Protein AF-A0A520R596-F1 (afdb_monomer)

Nearest PDB structures (foldseek):
  7akq-assembly1_A  TM=9.349E-01  e=1.455E-04  Trichoderma harzianum
  1wno-assembly1_A  TM=9.045E-01  e=9.922E-05  Aspergillus fumigatus
  1ll4-assembly4_D  TM=9.073E-01  e=1.878E-04  Coccidioides immitis
  3g6m-assembly1_A  TM=8.852E-01  e=1.762E-04  Clonostachys rosea
  8c6z-assembly1_A  TM=7.227E-01  e=8.193E-05  Clostridium perfringens

Structure (mmCIF, N/CA/C/O backbone):
data_AF-A0A520R596-F1
#
_entry.id   AF-A0A520R596-F1
#
loop_
_atom_site.group_PDB
_atom_site.id
_atom_site.type_symbol
_atom_site.label_atom_id
_atom_site.label_alt_id
_atom_site.label_comp_id
_atom_site.label_asym_id
_atom_site.label_entity_id
_atom_site.label_seq_id
_atom_site.pdbx_PDB_ins_code
_atom_site.Cartn_x
_atom_site.Cartn_y
_atom_site.Cartn_z
_atom_site.occupancy
_atom_site.B_iso_or_equiv
_atom_site.auth_seq_id
_atom_site.auth_comp_id
_atom_site.auth_asym_id
_atom_site.auth_atom_id
_atom_site.pdbx_PDB_model_num
ATOM 1 N N . GLY A 1 1 ? -5.831 14.344 7.752 1.00 49.91 1 GLY A N 1
ATOM 2 C CA . GLY A 1 1 ? -6.498 13.487 8.726 1.00 49.91 1 GLY A CA 1
ATOM 3 C C . GLY A 1 1 ? -7.871 13.292 8.179 1.00 49.91 1 GLY A C 1
ATOM 4 O O . GLY A 1 1 ? -8.435 14.306 7.810 1.00 49.91 1 GLY A O 1
ATOM 5 N N . THR A 1 2 ? -8.359 12.054 8.136 1.00 67.12 2 THR A N 1
ATOM 6 C CA . THR A 1 2 ? -9.662 11.599 7.603 1.00 67.12 2 THR A CA 1
ATOM 7 C C . THR A 1 2 ? -10.668 12.749 7.406 1.00 67.12 2 THR A C 1
ATOM 9 O O . THR A 1 2 ? -11.440 13.086 8.308 1.00 67.12 2 THR A O 1
ATOM 12 N N . PHE A 1 3 ? -10.574 13.444 6.266 1.00 60.97 3 PHE A N 1
ATOM 13 C CA . PHE A 1 3 ? -11.167 14.783 6.113 1.00 60.97 3 PHE A CA 1
ATOM 14 C C . PHE A 1 3 ? -12.652 14.731 5.743 1.00 60.97 3 PHE A C 1
ATOM 16 O O . PHE A 1 3 ? -13.383 15.698 5.966 1.00 60.97 3 PHE A O 1
ATOM 23 N N . GLU A 1 4 ? -13.103 13.607 5.184 1.00 76.62 4 GLU A N 1
ATOM 24 C CA . GLU A 1 4 ? -14.440 13.437 4.627 1.00 76.62 4 GLU A CA 1
ATOM 25 C C . GLU A 1 4 ? -14.957 12.022 4.903 1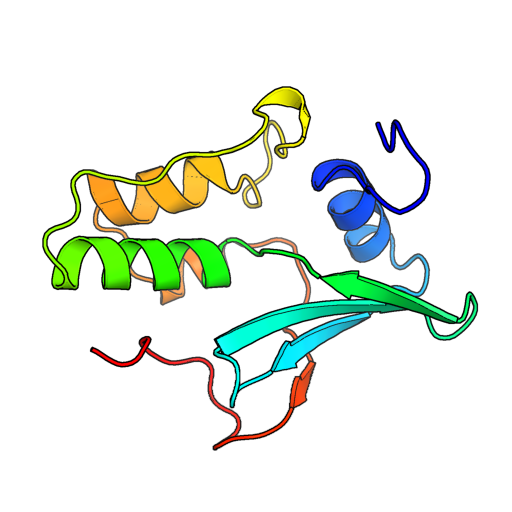.00 76.62 4 GLU A C 1
ATOM 27 O O . GLU A 1 4 ? -14.193 11.060 4.990 1.00 76.62 4 GLU A O 1
ATOM 32 N N . ALA A 1 5 ? -16.276 11.879 5.047 1.00 83.19 5 ALA A N 1
ATOM 33 C CA . ALA A 1 5 ? -16.884 10.578 5.297 1.00 83.19 5 ALA A CA 1
ATOM 34 C C . ALA A 1 5 ? -16.551 9.595 4.160 1.00 83.19 5 ALA A C 1
ATOM 36 O O . ALA A 1 5 ? -16.793 9.888 2.990 1.00 83.19 5 ALA A O 1
ATOM 37 N N . GLY A 1 6 ? -16.012 8.429 4.521 1.00 86.25 6 GLY A N 1
ATOM 38 C CA . GLY A 1 6 ? -15.597 7.393 3.573 1.00 86.25 6 GLY A CA 1
ATOM 39 C C . GLY A 1 6 ? -14.176 7.541 3.019 1.00 86.25 6 GLY A C 1
ATOM 40 O O . GLY A 1 6 ? -13.768 6.684 2.245 1.00 86.25 6 GLY A O 1
ATOM 41 N N . ASN A 1 7 ? -13.416 8.571 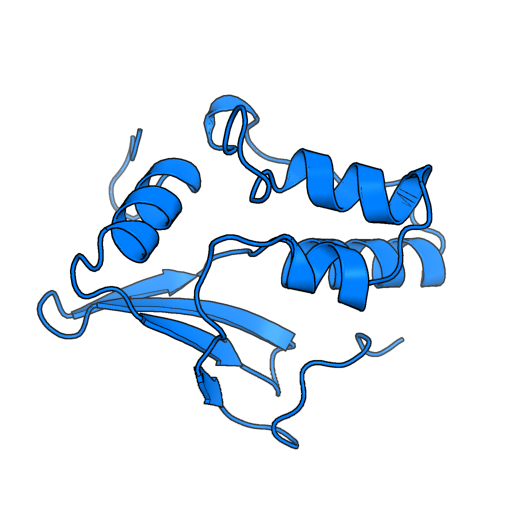3.414 1.00 89.06 7 ASN A N 1
ATOM 42 C CA . ASN A 1 7 ? -12.002 8.724 3.057 1.00 89.06 7 ASN A CA 1
ATOM 43 C C . ASN A 1 7 ? -11.131 8.783 4.311 1.00 89.06 7 ASN A C 1
ATOM 45 O O . ASN A 1 7 ? -11.170 9.767 5.052 1.00 89.06 7 ASN A O 1
ATOM 49 N N . TYR A 1 8 ? -10.322 7.746 4.512 1.00 90.81 8 TYR A N 1
ATOM 50 C CA . TYR A 1 8 ? -9.343 7.666 5.590 1.00 90.81 8 TYR A CA 1
ATOM 51 C C . TYR A 1 8 ? -7.956 8.036 5.072 1.00 90.81 8 TYR A C 1
ATOM 53 O O . TYR A 1 8 ? -7.520 7.514 4.046 1.00 90.81 8 TYR A O 1
ATOM 61 N N . ASP A 1 9 ? -7.247 8.908 5.791 1.00 93.94 9 ASP A N 1
ATOM 62 C CA . ASP A 1 9 ? -5.828 9.130 5.510 1.00 93.94 9 ASP A CA 1
ATOM 63 C C . ASP A 1 9 ? -5.070 7.810 5.716 1.00 93.94 9 ASP A C 1
ATOM 65 O O . ASP A 1 9 ? -5.239 7.137 6.739 1.00 93.94 9 ASP A O 1
ATOM 69 N N . TYR A 1 10 ? -4.158 7.492 4.799 1.00 96.62 10 TYR A N 1
ATOM 70 C CA . TYR A 1 10 ? -3.298 6.312 4.894 1.00 96.62 10 TYR A CA 1
ATOM 71 C C . TYR A 1 10 ? -2.585 6.210 6.254 1.00 96.62 10 TYR A C 1
ATOM 73 O O . TYR A 1 10 ? -2.725 5.209 6.956 1.00 96.62 10 TYR A O 1
ATOM 81 N N . LYS A 1 11 ? -1.893 7.275 6.679 1.00 95.88 11 LYS A N 1
ATOM 82 C CA . LYS A 1 11 ? -1.174 7.311 7.964 1.00 95.88 11 LYS A CA 1
ATOM 83 C C . LYS A 1 11 ? -2.069 7.091 9.194 1.00 95.88 11 LYS A C 1
ATOM 85 O O . LYS A 1 11 ? -1.585 6.588 10.207 1.00 95.88 11 LYS A O 1
ATOM 90 N N . ASP A 1 12 ? -3.350 7.465 9.121 1.00 94.88 12 ASP A N 1
ATOM 91 C CA . ASP A 1 12 ? -4.292 7.294 10.233 1.0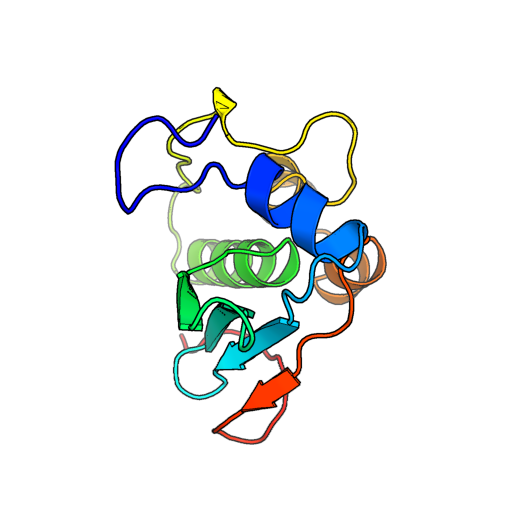0 94.88 12 ASP A CA 1
ATOM 92 C C . ASP A 1 12 ? -4.670 5.811 10.378 1.00 94.88 12 ASP A C 1
ATOM 94 O O . ASP A 1 12 ? -4.710 5.294 11.497 1.00 94.88 12 ASP A O 1
ATOM 98 N N . LEU A 1 13 ? -4.915 5.109 9.263 1.00 95.75 13 LEU A N 1
ATOM 99 C CA . LEU A 1 13 ? -5.151 3.660 9.269 1.00 95.75 13 LEU A CA 1
ATOM 100 C C . LEU A 1 13 ? -3.882 2.885 9.631 1.00 95.75 13 LEU A C 1
ATOM 102 O O . LEU A 1 13 ? -3.942 2.032 10.512 1.00 95.75 13 LEU A O 1
ATOM 106 N N . LEU A 1 14 ? -2.728 3.241 9.057 1.00 97.12 14 LEU A N 1
ATOM 107 C CA . LEU A 1 14 ? -1.424 2.665 9.412 1.00 97.12 14 LEU A CA 1
ATOM 108 C C . LEU A 1 14 ? -1.187 2.706 10.931 1.00 97.12 14 LEU A C 1
ATOM 110 O O . LEU A 1 14 ? -0.873 1.693 11.554 1.00 97.12 14 LEU A O 1
ATOM 114 N N . SER A 1 15 ? -1.405 3.869 11.556 1.00 95.69 15 SER A N 1
ATOM 115 C CA . SER A 1 15 ? -1.266 4.015 13.008 1.00 95.69 15 SER A CA 1
ATOM 116 C C . SER A 1 15 ? -2.252 3.142 13.792 1.00 95.69 15 SER A C 1
ATOM 118 O O . SER A 1 15 ? -1.913 2.665 14.876 1.00 95.69 15 SER A O 1
ATOM 120 N N . GLN A 1 16 ? -3.477 2.954 13.303 1.00 95.19 16 GLN A N 1
ATOM 121 C CA . GLN A 1 16 ? -4.484 2.132 13.978 1.00 95.19 16 GLN A CA 1
ATOM 122 C C . GLN A 1 16 ? -4.182 0.633 13.883 1.00 95.19 16 GLN A C 1
ATOM 124 O O . GLN A 1 16 ? -4.372 -0.082 14.868 1.00 95.19 16 GLN A O 1
ATOM 129 N N . ILE A 1 17 ? -3.661 0.173 12.744 1.00 96.31 17 ILE A N 1
ATOM 130 C CA . ILE A 1 17 ? -3.202 -1.210 12.562 1.00 96.31 17 ILE A CA 1
ATOM 131 C C . ILE A 1 17 ? -2.044 -1.487 13.529 1.00 96.31 17 ILE A C 1
ATOM 133 O O . ILE A 1 17 ? -2.126 -2.395 14.353 1.00 96.31 17 ILE A O 1
ATOM 137 N N . ASN A 1 18 ? -1.024 -0.624 13.534 1.00 94.12 18 ASN A N 1
ATOM 138 C CA . ASN A 1 18 ? 0.166 -0.796 14.376 1.00 94.12 18 ASN A CA 1
ATOM 139 C C . ASN A 1 18 ? -0.111 -0.709 15.884 1.00 94.12 18 ASN A C 1
ATOM 141 O O . ASN A 1 18 ? 0.630 -1.270 16.689 1.00 94.12 18 ASN A O 1
ATOM 145 N N . THR A 1 19 ? -1.169 -0.006 16.296 1.00 93.56 19 THR A N 1
ATOM 146 C CA . THR A 1 19 ? -1.576 0.068 17.711 1.00 93.56 19 THR A CA 1
ATOM 147 C C . THR A 1 19 ? -2.519 -1.062 18.130 1.00 93.56 19 THR A C 1
ATOM 149 O O . THR A 1 19 ? -2.870 -1.144 19.308 1.00 93.56 19 THR A O 1
ATOM 152 N N . GLY A 1 20 ? -2.909 -1.947 17.205 1.00 85.62 20 GLY A N 1
ATOM 153 C CA . GLY A 1 20 ? -3.796 -3.073 17.486 1.00 85.62 20 GLY A CA 1
ATOM 154 C C . GLY A 1 20 ? -5.238 -2.651 17.769 1.00 85.62 20 GLY A C 1
ATOM 155 O O . GLY A 1 20 ? -5.920 -3.294 18.564 1.00 85.62 20 GLY A O 1
ATOM 156 N N . ALA A 1 21 ? -5.722 -1.575 17.139 1.00 92.69 21 ALA A N 1
ATOM 157 C CA . ALA A 1 21 ? -7.067 -1.028 17.345 1.00 92.69 21 ALA A CA 1
ATOM 158 C C . ALA A 1 21 ? -8.189 -1.850 16.660 1.00 92.69 21 ALA A C 1
ATOM 160 O O . ALA A 1 21 ? -9.167 -1.286 16.168 1.00 92.69 21 ALA A O 1
ATOM 161 N N . GLY A 1 22 ? -8.039 -3.178 16.598 1.00 94.75 22 GLY A N 1
ATOM 162 C CA . GLY A 1 22 ? -9.010 -4.108 16.007 1.00 94.75 22 GLY A CA 1
ATOM 163 C C . GLY A 1 22 ? -9.033 -4.146 14.475 1.00 94.75 22 GLY A C 1
ATOM 164 O O . GLY A 1 22 ? 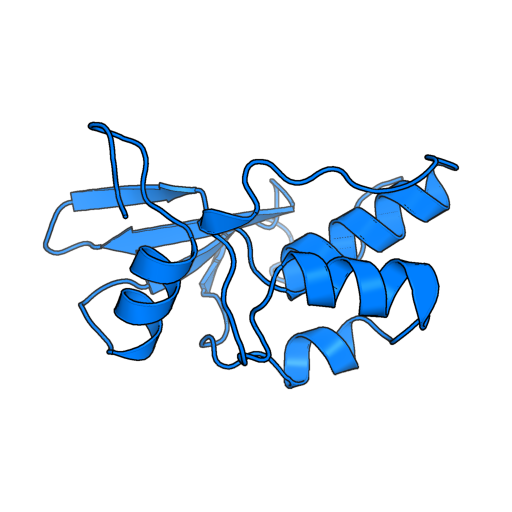-9.946 -4.734 13.906 1.00 94.75 22 GLY A O 1
ATOM 165 N N . TRP A 1 23 ? -8.065 -3.510 13.810 1.00 96.94 23 TRP A N 1
ATOM 166 C CA . TRP A 1 23 ? -7.902 -3.576 12.358 1.00 96.94 23 TRP A CA 1
ATOM 167 C C . TRP A 1 23 ? -7.004 -4.746 11.973 1.00 96.94 23 TRP A C 1
ATOM 169 O O . TRP A 1 23 ? -5.872 -4.840 12.444 1.00 96.94 23 TRP A O 1
ATOM 179 N N . GLU A 1 24 ? -7.499 -5.597 11.085 1.00 97.50 24 GLU A N 1
ATOM 180 C CA . GLU A 1 24 ? -6.753 -6.707 10.499 1.00 97.50 24 GLU A CA 1
ATOM 181 C C . GLU A 1 24 ? -6.435 -6.399 9.036 1.00 97.50 24 GLU A C 1
ATOM 183 O O . GLU A 1 24 ? -7.292 -5.894 8.305 1.00 97.50 24 GLU A O 1
ATOM 188 N N . LEU A 1 25 ? -5.202 -6.694 8.624 1.00 98.19 25 LEU A N 1
ATOM 189 C CA . LEU A 1 25 ? -4.730 -6.535 7.254 1.00 98.19 25 LEU A CA 1
ATOM 190 C C . LEU A 1 25 ? -4.966 -7.826 6.467 1.00 98.19 25 LEU A C 1
ATOM 192 O O . LEU A 1 25 ? -4.672 -8.920 6.946 1.00 98.19 25 LEU A O 1
ATOM 196 N N . TYR A 1 26 ? -5.458 -7.680 5.245 1.00 98.12 26 TYR A N 1
ATOM 197 C CA . TYR A 1 26 ? -5.747 -8.774 4.331 1.00 98.12 26 TYR A CA 1
ATOM 198 C C . TYR A 1 26 ? -5.108 -8.525 2.967 1.00 98.12 26 TYR A C 1
ATOM 200 O O . TYR A 1 26 ? -4.960 -7.376 2.543 1.00 98.12 26 TYR A O 1
ATOM 208 N N . TRP A 1 27 ? -4.803 -9.615 2.266 1.00 98.00 27 TRP A N 1
ATOM 209 C CA . TRP A 1 27 ? -4.425 -9.629 0.855 1.00 98.00 27 TRP A CA 1
ATOM 210 C C . TRP A 1 27 ? -5.414 -10.495 0.079 1.00 98.00 27 TRP A C 1
ATOM 212 O O . TRP A 1 27 ? -5.580 -11.672 0.395 1.00 98.00 27 TRP A O 1
ATOM 222 N N . ASP A 1 28 ? -6.078 -9.922 -0.924 1.00 96.94 28 ASP A N 1
ATOM 223 C CA . ASP A 1 28 ? -6.852 -10.689 -1.898 1.00 96.94 28 ASP A CA 1
ATOM 224 C C . ASP A 1 28 ? -5.939 -11.085 -3.053 1.00 96.94 28 ASP A C 1
ATOM 226 O O . ASP A 1 28 ? -5.547 -10.248 -3.865 1.00 96.94 28 ASP A O 1
ATOM 230 N N . ASP A 1 29 ? -5.627 -12.372 -3.129 1.00 94.69 29 ASP A N 1
ATOM 231 C CA . ASP A 1 29 ? -4.725 -12.942 -4.122 1.00 94.69 29 ASP A CA 1
ATOM 232 C C . ASP A 1 29 ? -5.364 -13.057 -5.520 1.00 94.69 29 ASP A C 1
ATOM 234 O O . ASP A 1 29 ? -4.692 -13.051 -6.545 1.00 94.69 29 ASP A O 1
ATOM 238 N N . ASN A 1 30 ? -6.692 -13.046 -5.642 1.00 92.50 30 ASN A N 1
ATOM 239 C CA . ASN A 1 30 ? -7.284 -12.932 -6.980 1.00 92.50 30 ASN A CA 1
ATOM 240 C C . ASN A 1 30 ? -7.184 -11.497 -7.507 1.00 92.50 30 ASN A C 1
ATOM 242 O O . ASN A 1 30 ? -6.971 -11.280 -8.700 1.00 92.50 30 ASN A O 1
ATOM 246 N N . ALA A 1 31 ? -7.400 -10.517 -6.627 1.00 93.62 31 ALA A N 1
ATOM 247 C CA . ALA A 1 31 ? -7.375 -9.103 -6.982 1.00 93.62 31 ALA A CA 1
ATOM 248 C C . ALA A 1 31 ? -5.961 -8.502 -6.974 1.00 93.62 31 ALA A C 1
ATOM 250 O O . ALA A 1 31 ? -5.774 -7.419 -7.528 1.00 93.62 31 ALA A O 1
ATOM 251 N N . GLN A 1 32 ? -5.000 -9.190 -6.350 1.00 94.38 32 GLN A N 1
ATOM 252 C CA . GLN A 1 32 ? -3.654 -8.701 -6.059 1.00 94.38 32 GLN A CA 1
ATOM 253 C C . GLN A 1 32 ? -3.689 -7.344 -5.334 1.00 94.38 32 GLN A C 1
ATOM 255 O O . GLN A 1 32 ? -3.080 -6.355 -5.757 1.00 94.38 32 GLN A O 1
ATOM 260 N N . ALA A 1 33 ? -4.499 -7.268 -4.275 1.00 96.06 33 ALA A N 1
ATOM 261 C CA . ALA A 1 33 ? -4.773 -6.022 -3.570 1.00 96.06 33 ALA A CA 1
ATOM 262 C C . ALA A 1 33 ? -4.947 -6.227 -2.065 1.00 96.06 33 ALA A C 1
ATOM 264 O O . ALA A 1 33 ? -5.578 -7.184 -1.614 1.00 96.06 33 ALA A O 1
ATOM 265 N N . SER A 1 34 ? -4.450 -5.266 -1.289 1.00 97.81 34 SER A N 1
ATOM 266 C CA . SER A 1 34 ? -4.628 -5.228 0.157 1.00 97.81 34 SER A CA 1
ATOM 267 C C . SER A 1 34 ? -5.874 -4.454 0.589 1.00 97.81 34 SER A C 1
ATOM 269 O O . SER A 1 34 ? -6.354 -3.529 -0.075 1.00 97.81 34 SER A O 1
ATOM 271 N N . TYR A 1 35 ? -6.392 -4.819 1.755 1.00 97.94 35 TYR A N 1
ATOM 272 C CA . TYR A 1 35 ? -7.432 -4.075 2.454 1.00 97.94 35 TYR A CA 1
ATOM 273 C C . TYR A 1 35 ? -7.332 -4.304 3.960 1.00 97.94 35 TYR A C 1
ATOM 275 O O . TYR A 1 35 ? -6.669 -5.232 4.420 1.00 97.94 35 TYR A O 1
ATOM 283 N N . VAL A 1 36 ? -8.017 -3.466 4.732 1.00 98.06 36 VAL A N 1
ATOM 284 C CA . VAL A 1 36 ? -8.149 -3.631 6.179 1.00 98.06 36 VAL A CA 1
ATOM 285 C C . VAL A 1 36 ? -9.609 -3.743 6.583 1.00 98.06 36 VAL A C 1
ATOM 287 O O . VAL A 1 36 ? -10.482 -3.081 6.012 1.00 98.06 36 VAL A O 1
ATOM 290 N N . TYR A 1 37 ? -9.877 -4.581 7.579 1.00 97.75 37 TYR A N 1
ATOM 291 C CA . TYR A 1 37 ? -11.216 -4.771 8.128 1.00 97.75 37 TYR A CA 1
ATOM 292 C C . TYR A 1 37 ? -11.195 -4.677 9.651 1.00 97.75 37 TYR A C 1
ATOM 294 O O . TYR A 1 37 ? -10.314 -5.232 10.307 1.00 97.75 37 TYR A O 1
ATOM 302 N N . ASN A 1 38 ? -12.173 -3.967 10.208 1.00 97.38 38 ASN A N 1
ATOM 303 C CA . ASN A 1 38 ? -12.427 -3.903 11.639 1.00 97.38 38 ASN A CA 1
ATOM 304 C C . ASN A 1 38 ? -13.784 -4.543 11.938 1.00 97.38 38 ASN A C 1
ATOM 306 O O . ASN A 1 38 ? -14.830 -3.945 11.676 1.00 97.38 38 ASN A O 1
ATOM 310 N N . ALA A 1 39 ? -13.765 -5.754 12.493 1.00 97.00 39 ALA A N 1
ATOM 311 C CA . ALA A 1 39 ? -14.975 -6.536 12.743 1.00 97.00 39 ALA A CA 1
ATOM 312 C C . ALA A 1 39 ? -15.857 -5.959 13.863 1.00 97.00 39 ALA A C 1
ATOM 314 O O . ALA A 1 39 ? -17.074 -6.127 13.835 1.00 97.00 39 ALA A O 1
ATOM 315 N N . GLU A 1 40 ? -15.269 -5.269 14.848 1.00 96.31 40 GLU A N 1
ATOM 316 C CA . GLU A 1 40 ? -16.033 -4.650 15.940 1.00 96.31 40 GLU A CA 1
ATOM 317 C C . GLU A 1 40 ? -16.841 -3.442 15.453 1.00 96.31 40 GLU A C 1
ATOM 319 O O . GLU A 1 40 ? -17.945 -3.192 15.941 1.00 96.31 40 GLU A O 1
ATOM 324 N N . GLN A 1 41 ? -16.290 -2.697 14.492 1.00 94.62 41 GLN A N 1
ATOM 325 C CA . GLN A 1 41 ? -16.922 -1.512 13.908 1.00 94.62 41 GLN A CA 1
ATOM 326 C C . GLN A 1 41 ? -17.722 -1.819 12.633 1.00 94.62 41 GLN A C 1
ATOM 328 O O . GLN A 1 41 ? -18.488 -0.967 12.190 1.00 94.62 41 GLN A O 1
ATOM 333 N N . ASP A 1 42 ? -17.547 -3.013 12.061 1.00 96.06 42 ASP A N 1
ATOM 334 C CA . ASP A 1 42 ? -18.052 -3.421 10.746 1.00 96.06 42 ASP A CA 1
ATOM 335 C C . ASP A 1 42 ? -17.624 -2.460 9.621 1.00 96.06 42 ASP A C 1
ATOM 337 O O . ASP A 1 42 ? -18.424 -2.008 8.800 1.00 96.06 42 ASP A O 1
ATOM 341 N N . ILE A 1 43 ? -16.333 -2.102 9.611 1.00 95.50 43 ILE A N 1
ATOM 342 C CA . ILE A 1 43 ? -15.755 -1.178 8.627 1.00 95.50 43 ILE A CA 1
ATOM 343 C C . ILE A 1 43 ? -14.698 -1.891 7.795 1.00 95.50 43 ILE A C 1
ATOM 345 O O . ILE A 1 43 ? -13.736 -2.445 8.321 1.00 95.50 43 ILE A O 1
ATOM 349 N N . PHE A 1 44 ? -14.862 -1.801 6.479 1.00 96.69 44 PHE A N 1
ATOM 350 C CA . PHE A 1 44 ? -13.884 -2.190 5.472 1.00 96.69 44 PHE A CA 1
ATOM 351 C C . PHE A 1 44 ? -13.264 -0.937 4.847 1.00 96.69 44 PHE A C 1
ATOM 353 O O . PHE A 1 44 ? -13.983 0.006 4.512 1.00 96.69 44 PHE A O 1
ATOM 360 N N . SER A 1 45 ? -11.951 -0.953 4.624 1.00 96.88 45 SER A N 1
ATOM 361 C CA . SER A 1 45 ? -11.268 0.047 3.804 1.00 96.88 45 SER A CA 1
ATOM 362 C C . SER A 1 45 ? -10.254 -0.625 2.890 1.00 96.88 45 SER A C 1
ATOM 364 O O . SER A 1 45 ? -9.399 -1.373 3.358 1.00 96.88 45 SER A O 1
ATOM 366 N N . SER A 1 46 ? -10.287 -0.300 1.595 1.00 97.06 46 SER A N 1
ATOM 367 C CA . SER A 1 46 ? -9.138 -0.562 0.725 1.00 97.06 46 SER A CA 1
ATOM 368 C C . SER A 1 46 ? -7.918 0.171 1.278 1.00 97.06 46 SER A C 1
ATOM 370 O O . SER A 1 46 ? -8.045 1.291 1.784 1.00 97.06 46 SER A O 1
ATOM 372 N N . PHE A 1 47 ? -6.753 -0.457 1.194 1.00 97.50 47 PHE A N 1
ATOM 373 C CA . PHE A 1 47 ? -5.527 0.042 1.800 1.00 97.50 47 PHE A CA 1
ATOM 374 C C . PHE A 1 47 ? -4.339 -0.396 0.947 1.00 97.50 47 PHE A C 1
ATOM 376 O O . PHE A 1 47 ? -4.398 -1.448 0.321 1.00 97.50 47 PHE A O 1
ATOM 383 N N . GLU A 1 48 ? -3.274 0.392 0.907 1.00 98.00 48 GLU A N 1
ATOM 384 C CA . GLU A 1 48 ? -2.021 0.024 0.237 1.00 98.00 48 GLU A CA 1
ATOM 385 C C . GLU A 1 48 ? -0.960 -0.268 1.294 1.00 98.00 48 GLU A C 1
ATOM 387 O O . GLU A 1 48 ? -0.971 0.341 2.358 1.00 98.00 48 GLU A O 1
ATOM 392 N N . THR A 1 49 ? -0.024 -1.157 0.992 1.00 98.38 49 THR A N 1
ATOM 393 C CA . THR A 1 49 ? 1.171 -1.423 1.797 1.00 98.38 49 THR A CA 1
ATOM 394 C C . THR A 1 49 ? 2.420 -1.107 0.979 1.00 98.38 49 THR A C 1
ATOM 396 O O . THR A 1 49 ? 2.352 -0.850 -0.225 1.00 98.38 49 THR A O 1
ATOM 399 N N . THR A 1 50 ? 3.597 -1.135 1.599 1.00 98.38 50 THR A N 1
ATOM 400 C CA . THR A 1 50 ? 4.855 -1.023 0.844 1.00 98.38 50 THR A CA 1
ATOM 401 C C . THR A 1 50 ? 5.012 -2.169 -0.154 1.00 98.38 50 THR A C 1
ATOM 403 O O . THR A 1 50 ? 5.418 -1.917 -1.285 1.00 98.38 50 THR A O 1
ATOM 406 N N . THR A 1 51 ? 4.593 -3.384 0.212 1.00 97.81 51 THR A N 1
ATOM 407 C CA . THR A 1 51 ? 4.547 -4.560 -0.671 1.00 97.81 51 THR A CA 1
ATOM 408 C C . THR A 1 51 ? 3.638 -4.329 -1.879 1.00 97.81 51 THR A C 1
ATOM 410 O O . THR A 1 51 ? 4.064 -4.534 -3.014 1.00 97.81 51 THR A O 1
ATOM 413 N N . SER A 1 52 ? 2.407 -3.836 -1.680 1.00 98.19 52 SER A N 1
ATOM 414 C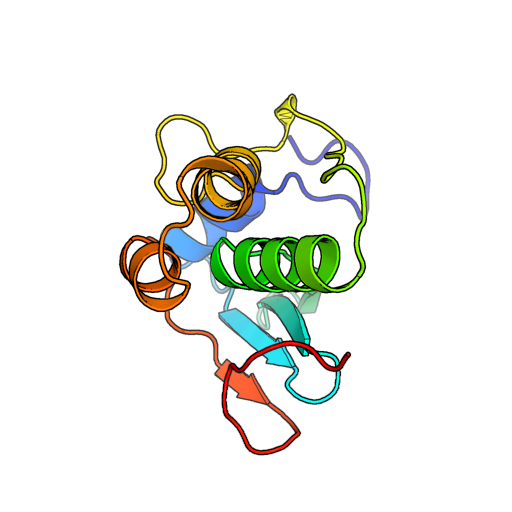 CA . SER A 1 52 ? 1.486 -3.585 -2.801 1.00 98.19 52 SER A CA 1
ATOM 415 C C . SER A 1 52 ? 1.997 -2.484 -3.739 1.00 98.19 52 SER A C 1
ATOM 417 O O . SER A 1 52 ? 1.788 -2.556 -4.952 1.00 98.19 52 SER A O 1
ATOM 419 N N . ILE A 1 53 ? 2.695 -1.478 -3.202 1.00 98.44 53 ILE A N 1
ATOM 420 C CA . ILE A 1 53 ? 3.329 -0.425 -3.998 1.00 98.44 53 ILE A CA 1
ATOM 421 C C . ILE A 1 53 ? 4.544 -0.943 -4.764 1.00 98.44 53 ILE A C 1
ATOM 423 O O . ILE A 1 53 ? 4.669 -0.614 -5.941 1.00 98.44 53 ILE A O 1
ATOM 427 N N . ALA A 1 54 ? 5.406 -1.752 -4.146 1.00 98.12 54 ALA A N 1
ATOM 428 C CA . ALA A 1 54 ? 6.554 -2.358 -4.818 1.00 98.12 54 ALA A CA 1
ATOM 429 C C . ALA A 1 54 ? 6.108 -3.256 -5.984 1.00 98.12 54 ALA A C 1
ATOM 431 O O . ALA A 1 54 ? 6.583 -3.092 -7.102 1.00 98.12 54 ALA A O 1
ATOM 432 N N . LEU A 1 55 ? 5.090 -4.094 -5.775 1.00 97.81 55 LEU A N 1
ATOM 433 C CA . LEU A 1 55 ? 4.489 -4.910 -6.836 1.00 97.81 55 LEU A CA 1
ATOM 434 C C . LEU A 1 55 ? 3.942 -4.067 -8.001 1.00 97.81 55 LEU A C 1
ATOM 436 O O . LEU A 1 55 ? 4.146 -4.386 -9.173 1.00 97.81 55 LEU A O 1
ATOM 440 N N . LYS A 1 56 ? 3.261 -2.954 -7.701 1.00 98.19 56 LYS A N 1
ATOM 441 C CA . LYS A 1 56 ? 2.759 -2.021 -8.728 1.00 98.19 56 LYS A CA 1
ATOM 442 C C . LYS A 1 56 ? 3.880 -1.264 -9.434 1.00 98.19 56 LYS A C 1
ATOM 444 O O . LYS A 1 56 ? 3.732 -0.956 -10.615 1.00 98.19 56 LYS A O 1
ATOM 449 N N . ALA A 1 57 ? 4.963 -0.952 -8.731 1.00 97.88 57 ALA A N 1
ATOM 450 C CA . ALA A 1 57 ? 6.153 -0.324 -9.287 1.00 97.88 57 ALA A CA 1
ATOM 451 C C . ALA A 1 57 ? 6.860 -1.259 -10.279 1.00 97.88 57 ALA A C 1
ATOM 453 O O . ALA A 1 57 ? 7.102 -0.851 -11.414 1.00 97.88 57 ALA A O 1
ATOM 454 N N . GLU A 1 58 ? 7.092 -2.517 -9.896 1.00 96.69 58 GLU A N 1
ATOM 455 C CA . GLU A 1 58 ? 7.642 -3.559 -10.774 1.00 96.69 58 GLU A CA 1
ATOM 456 C C 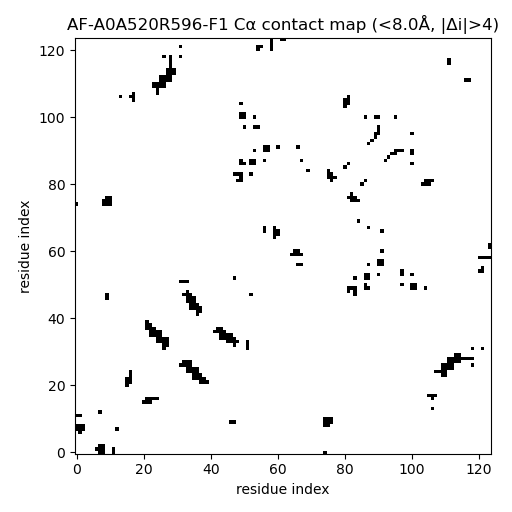. GLU A 1 58 ? 6.764 -3.774 -12.010 1.00 96.69 58 GLU A C 1
ATOM 458 O O . GLU A 1 58 ? 7.255 -3.810 -13.138 1.00 96.69 58 GLU A O 1
ATOM 463 N N . TRP A 1 59 ? 5.442 -3.847 -11.824 1.00 97.31 59 TRP A N 1
ATOM 464 C CA . TRP A 1 59 ? 4.502 -3.961 -12.938 1.00 97.31 59 TRP A CA 1
ATOM 465 C C . TRP A 1 59 ? 4.543 -2.742 -13.865 1.00 97.31 59 TRP A C 1
ATOM 467 O O . TRP A 1 59 ? 4.538 -2.882 -15.089 1.00 97.31 59 TRP A O 1
ATOM 477 N N . ALA A 1 60 ? 4.596 -1.532 -13.302 1.00 97.62 60 ALA A N 1
ATOM 478 C CA . ALA A 1 60 ? 4.668 -0.304 -14.083 1.00 97.62 60 ALA A CA 1
ATOM 479 C C . ALA A 1 60 ? 5.950 -0.247 -14.927 1.00 97.62 60 ALA A C 1
ATOM 481 O O . ALA A 1 60 ? 5.880 0.144 -16.095 1.00 97.62 60 ALA A O 1
ATOM 482 N N . ASP A 1 61 ? 7.085 -0.672 -14.368 1.00 95.25 61 ASP A N 1
ATOM 483 C CA . ASP A 1 61 ? 8.353 -0.780 -15.093 1.00 95.25 61 ASP A CA 1
ATOM 484 C C . ASP A 1 61 ? 8.285 -1.838 -16.206 1.00 95.25 61 ASP A C 1
ATOM 486 O O . ASP A 1 61 ? 8.578 -1.539 -17.366 1.00 95.25 61 ASP A O 1
ATOM 490 N N . ALA A 1 62 ? 7.768 -3.034 -15.903 1.00 96.00 62 ALA A N 1
ATOM 491 C CA . ALA A 1 62 ? 7.598 -4.106 -16.885 1.00 96.00 62 ALA A CA 1
ATOM 492 C C . ALA A 1 62 ? 6.692 -3.703 -18.065 1.00 96.00 62 ALA A C 1
ATOM 494 O O . ALA A 1 62 ? 6.899 -4.137 -19.202 1.00 96.00 62 ALA A O 1
ATOM 495 N N . MET A 1 63 ? 5.715 -2.828 -17.814 1.00 97.56 63 MET A N 1
ATOM 496 C CA . MET A 1 63 ? 4.828 -2.251 -18.827 1.00 97.56 63 MET A CA 1
ATOM 497 C C . MET A 1 63 ? 5.418 -1.034 -19.560 1.00 97.56 63 MET A C 1
ATOM 499 O O . MET A 1 63 ? 4.788 -0.505 -20.481 1.00 97.56 63 MET A O 1
ATOM 503 N N . GLY A 1 64 ? 6.613 -0.573 -19.184 1.00 96.94 64 GLY A N 1
ATOM 504 C CA . GLY A 1 64 ? 7.272 0.595 -19.768 1.00 96.94 64 GLY A CA 1
ATOM 505 C C . GLY A 1 64 ? 6.584 1.922 -19.433 1.00 96.94 64 GLY A C 1
ATOM 506 O O . GLY A 1 64 ? 6.623 2.861 -20.236 1.00 96.94 64 GLY A O 1
ATOM 507 N N . LEU A 1 65 ? 5.907 2.006 -18.282 1.00 97.94 65 LEU A N 1
ATOM 508 C CA . LEU A 1 65 ? 5.292 3.239 -17.793 1.00 97.94 65 LEU A CA 1
ATOM 509 C C . LEU A 1 65 ? 6.351 4.175 -17.193 1.00 97.94 65 LEU A C 1
ATOM 511 O O . LEU A 1 65 ? 7.365 3.750 -16.657 1.00 97.94 65 LEU A O 1
ATOM 515 N N . GLY A 1 66 ? 6.108 5.486 -17.261 1.00 96.75 66 GLY A N 1
ATOM 516 C CA . GLY A 1 66 ? 7.106 6.496 -16.880 1.00 96.75 66 GLY A CA 1
ATOM 517 C C . GLY A 1 66 ? 7.270 6.759 -15.377 1.00 96.75 66 GLY A C 1
ATOM 518 O O . GLY A 1 66 ? 8.016 7.670 -15.024 1.00 96.75 66 GLY A O 1
ATOM 519 N N . GLY A 1 67 ? 6.542 6.055 -14.506 1.00 96.44 67 GLY A N 1
ATOM 520 C CA . GLY A 1 67 ? 6.558 6.280 -13.058 1.00 96.44 67 GLY A CA 1
ATOM 521 C C . GLY A 1 67 ? 5.198 6.088 -12.384 1.00 96.44 67 GLY A C 1
ATOM 522 O O . GLY A 1 67 ? 4.201 5.760 -13.030 1.00 96.44 67 GLY A O 1
ATOM 523 N N . MET A 1 68 ? 5.159 6.363 -11.078 1.00 97.88 68 MET A N 1
ATOM 524 C CA . MET A 1 68 ? 3.950 6.342 -10.248 1.00 97.88 68 MET A CA 1
ATOM 525 C C . MET A 1 68 ? 3.547 7.752 -9.797 1.00 97.88 68 MET A C 1
ATOM 527 O O . MET A 1 68 ? 4.389 8.631 -9.609 1.00 97.88 68 MET A O 1
ATOM 531 N N . MET A 1 69 ? 2.245 7.967 -9.602 1.00 97.75 69 MET A N 1
ATOM 532 C CA . MET A 1 69 ? 1.676 9.210 -9.071 1.00 97.75 69 MET A CA 1
ATOM 533 C C . MET A 1 69 ? 0.917 8.911 -7.779 1.00 97.75 69 MET A C 1
ATOM 535 O O . MET A 1 69 ? 0.200 7.916 -7.708 1.00 97.75 69 MET A O 1
ATOM 539 N N . PHE A 1 70 ? 1.057 9.787 -6.783 1.00 97.44 70 PHE A N 1
ATOM 540 C CA . PHE A 1 70 ? 0.430 9.648 -5.470 1.00 97.44 70 PHE A CA 1
ATOM 541 C C . PHE A 1 70 ? -0.492 10.830 -5.173 1.00 97.44 70 PHE A C 1
ATOM 543 O O . PHE A 1 70 ? -0.099 11.990 -5.332 1.00 97.44 70 PHE A O 1
ATOM 550 N N . TRP A 1 71 ? -1.699 10.529 -4.690 1.00 94.94 71 TRP A N 1
ATOM 551 C CA . TRP A 1 71 ? -2.668 11.519 -4.229 1.00 94.94 71 TRP A CA 1
ATOM 552 C C . TRP A 1 71 ? -3.098 11.232 -2.778 1.00 94.94 71 TRP A C 1
ATOM 554 O O . TRP A 1 71 ? -3.646 10.173 -2.508 1.00 94.94 71 TRP A O 1
ATOM 564 N N . ASP A 1 72 ? -2.927 12.136 -1.817 1.00 92.62 72 ASP A N 1
ATOM 565 C CA . ASP A 1 72 ? -1.990 13.265 -1.837 1.00 92.62 72 ASP A CA 1
ATOM 566 C C . ASP A 1 72 ? -0.895 13.090 -0.783 1.00 92.62 72 ASP A C 1
ATOM 568 O O . ASP A 1 72 ? -1.064 12.356 0.193 1.00 92.62 72 ASP A O 1
ATOM 572 N N . LEU A 1 73 ? 0.229 13.783 -0.992 1.00 93.56 73 LEU A N 1
ATOM 573 C CA . LEU A 1 73 ? 1.446 13.645 -0.189 1.00 93.56 73 LEU A CA 1
ATOM 574 C C . LEU A 1 73 ? 1.211 13.841 1.315 1.00 93.56 73 LEU A C 1
ATOM 576 O O . LEU A 1 73 ? 1.963 13.301 2.119 1.00 93.56 73 LEU A O 1
ATOM 580 N N . SER A 1 74 ? 0.195 14.607 1.720 1.00 94.00 74 SER A N 1
ATOM 581 C CA . SER A 1 74 ? -0.090 14.846 3.136 1.00 94.00 74 SER A CA 1
ATOM 582 C C . SER A 1 74 ? -0.607 13.608 3.878 1.00 94.00 74 SER A C 1
ATOM 584 O O . SER A 1 74 ? -0.571 13.598 5.114 1.00 94.00 74 SER A O 1
ATOM 586 N N . ASN A 1 75 ? -1.054 12.577 3.154 1.00 94.50 75 ASN A N 1
ATOM 587 C CA . ASN A 1 75 ? -1.580 11.329 3.710 1.00 94.50 75 ASN A CA 1
ATOM 588 C C . ASN A 1 75 ? -0.500 10.276 3.965 1.00 94.50 75 ASN A C 1
ATOM 590 O O . ASN A 1 75 ? -0.758 9.341 4.724 1.00 94.50 75 ASN A O 1
ATOM 594 N N . ASP A 1 76 ? 0.675 10.410 3.342 1.00 97.44 76 ASP A N 1
ATOM 595 C CA . ASP A 1 76 ? 1.731 9.404 3.449 1.00 97.44 76 ASP A CA 1
ATOM 596 C C . ASP A 1 76 ? 2.340 9.360 4.863 1.00 97.44 76 ASP A C 1
ATOM 598 O O . ASP A 1 76 ? 2.271 10.325 5.638 1.00 97.44 76 ASP A O 1
ATOM 602 N N . ALA A 1 77 ? 2.943 8.224 5.209 1.00 96.19 77 ALA A N 1
ATOM 603 C CA . ALA A 1 77 ? 3.680 8.073 6.453 1.00 96.19 77 ALA A CA 1
ATOM 604 C C . ALA A 1 77 ? 5.005 8.851 6.396 1.00 96.19 77 ALA A C 1
ATOM 606 O O . ALA A 1 77 ? 5.717 8.850 5.395 1.00 96.19 77 ALA A O 1
ATOM 607 N N . THR A 1 78 ? 5.370 9.514 7.496 1.00 92.44 78 THR A N 1
ATOM 608 C CA . THR A 1 78 ? 6.629 10.270 7.606 1.00 92.44 78 THR A CA 1
ATOM 609 C C . THR A 1 78 ? 7.563 9.617 8.612 1.00 92.44 78 THR A C 1
ATOM 611 O O . THR A 1 78 ? 7.131 9.331 9.728 1.00 92.44 78 THR A O 1
ATOM 614 N N . ASN A 1 79 ? 8.847 9.473 8.269 1.00 90.88 79 ASN A N 1
ATOM 615 C CA . ASN A 1 79 ? 9.859 8.815 9.114 1.00 90.88 79 ASN A CA 1
ATOM 616 C C . ASN A 1 79 ? 9.461 7.384 9.529 1.00 90.88 79 ASN A C 1
ATOM 618 O O . ASN A 1 79 ? 9.699 6.974 10.663 1.00 90.88 79 ASN A O 1
ATOM 622 N N . SER A 1 80 ? 8.823 6.653 8.620 1.00 96.25 80 SER A N 1
ATOM 623 C CA . SER A 1 80 ? 8.375 5.273 8.802 1.00 96.25 80 SER A CA 1
ATOM 624 C C . SER A 1 80 ? 8.842 4.454 7.594 1.00 96.25 80 SER A C 1
ATOM 626 O O . SER A 1 80 ? 8.872 5.013 6.490 1.00 96.25 80 SER A O 1
ATOM 628 N N . PRO A 1 81 ? 9.204 3.170 7.781 1.00 96.81 81 PRO A N 1
ATOM 629 C CA . PRO A 1 81 ? 9.485 2.277 6.657 1.00 96.81 81 PRO A CA 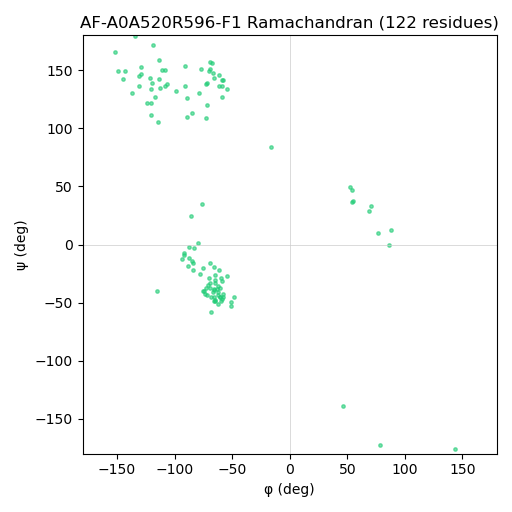1
ATOM 630 C C . PRO A 1 81 ? 8.252 2.087 5.764 1.00 96.81 81 PRO A C 1
ATOM 632 O O . PRO A 1 81 ? 8.390 1.834 4.573 1.00 96.81 81 PRO A O 1
ATOM 635 N N . ASP A 1 82 ? 7.053 2.335 6.301 1.00 98.31 82 ASP A N 1
ATOM 636 C CA . ASP A 1 82 ? 5.776 2.204 5.610 1.00 98.31 82 ASP A CA 1
ATOM 637 C C . ASP A 1 82 ? 5.377 3.460 4.811 1.00 98.31 82 ASP A C 1
ATOM 639 O O . ASP A 1 82 ? 4.196 3.707 4.585 1.00 98.31 82 ASP A O 1
ATOM 643 N N . SER A 1 83 ? 6.323 4.306 4.392 1.00 98.44 83 SER A N 1
ATOM 644 C CA . SER A 1 83 ? 6.021 5.374 3.425 1.00 98.44 83 SER A CA 1
ATOM 645 C C . SER A 1 83 ? 5.795 4.768 2.040 1.00 98.44 83 SER A C 1
ATOM 647 O O . SER A 1 83 ? 6.707 4.179 1.456 1.00 98.44 83 SER A O 1
ATOM 649 N N . LEU A 1 84 ? 4.601 4.969 1.478 1.00 98.56 84 LEU A N 1
ATOM 650 C CA . LEU A 1 84 ? 4.234 4.456 0.156 1.00 98.56 84 LEU A CA 1
ATOM 651 C C . LEU A 1 84 ? 5.065 5.120 -0.948 1.00 98.56 84 LEU A C 1
ATOM 653 O O . LEU A 1 84 ? 5.511 4.462 -1.885 1.00 98.56 84 LEU A O 1
ATOM 657 N N . ILE A 1 85 ? 5.336 6.421 -0.818 1.00 98.06 85 ILE A N 1
ATOM 658 C CA . ILE A 1 85 ? 6.169 7.149 -1.784 1.00 98.06 85 ILE A CA 1
ATOM 659 C C . ILE A 1 85 ? 7.609 6.626 -1.731 1.00 98.06 85 ILE A C 1
ATOM 661 O O . ILE A 1 85 ? 8.258 6.470 -2.768 1.00 98.06 85 ILE A O 1
ATOM 665 N N . SER A 1 86 ? 8.106 6.332 -0.527 1.00 97.94 86 SER A N 1
ATOM 666 C CA . SER A 1 86 ? 9.454 5.794 -0.340 1.00 97.94 86 SER A CA 1
ATOM 667 C C . SER A 1 86 ? 9.569 4.365 -0.869 1.00 97.94 86 SER A C 1
ATOM 669 O O . SER A 1 86 ? 10.579 4.054 -1.488 1.00 97.94 86 SER A O 1
ATOM 671 N N . ALA A 1 87 ? 8.541 3.524 -0.711 1.00 98.44 87 ALA A N 1
ATOM 672 C CA . ALA A 1 87 ? 8.497 2.183 -1.301 1.00 98.44 87 ALA A CA 1
ATOM 673 C C . ALA A 1 87 ? 8.577 2.224 -2.835 1.00 98.44 87 ALA A C 1
ATOM 675 O O . ALA A 1 87 ? 9.388 1.513 -3.425 1.00 98.44 87 ALA A O 1
ATOM 676 N N . ALA A 1 88 ? 7.825 3.118 -3.487 1.00 98.31 88 ALA A N 1
ATOM 677 C CA . ALA A 1 88 ? 7.937 3.300 -4.936 1.00 98.31 88 ALA A CA 1
ATOM 678 C C . ALA A 1 88 ? 9.327 3.792 -5.359 1.00 98.31 88 ALA A C 1
ATOM 680 O O . ALA A 1 88 ? 9.849 3.345 -6.373 1.00 98.31 88 ALA A O 1
ATOM 681 N N . PHE A 1 89 ? 9.953 4.688 -4.591 1.00 97.94 89 PHE A N 1
ATOM 682 C CA . PHE A 1 89 ? 11.321 5.130 -4.872 1.00 97.94 89 PHE A CA 1
ATOM 683 C C . PHE A 1 89 ? 12.344 3.994 -4.713 1.00 97.94 89 PHE A C 1
ATOM 685 O O . PHE A 1 89 ? 13.202 3.823 -5.578 1.00 97.94 89 PHE A O 1
ATOM 692 N N . ARG A 1 90 ? 12.242 3.206 -3.636 1.00 98.25 90 ARG A N 1
ATOM 693 C CA . ARG A 1 90 ? 13.100 2.038 -3.381 1.00 98.25 90 ARG A CA 1
ATOM 694 C C . ARG A 1 90 ? 12.992 1.016 -4.512 1.00 98.25 90 ARG A C 1
ATOM 696 O O . ARG A 1 90 ? 14.012 0.629 -5.065 1.00 98.25 90 ARG A O 1
ATOM 703 N N . SER A 1 91 ? 11.772 0.691 -4.932 1.00 98.19 91 SER A N 1
ATOM 704 C CA . SER A 1 91 ? 11.541 -0.236 -6.042 1.00 98.19 91 SER A CA 1
ATOM 705 C C . SER A 1 91 ? 11.992 0.346 -7.392 1.00 98.19 91 SER A C 1
ATOM 707 O O . SER A 1 91 ? 12.875 -0.208 -8.034 1.00 98.19 91 SER A O 1
ATOM 709 N N . MET A 1 92 ? 11.470 1.504 -7.820 1.00 97.31 92 MET A N 1
ATOM 710 C CA . MET A 1 92 ? 11.699 2.006 -9.188 1.00 97.31 92 MET A CA 1
ATOM 711 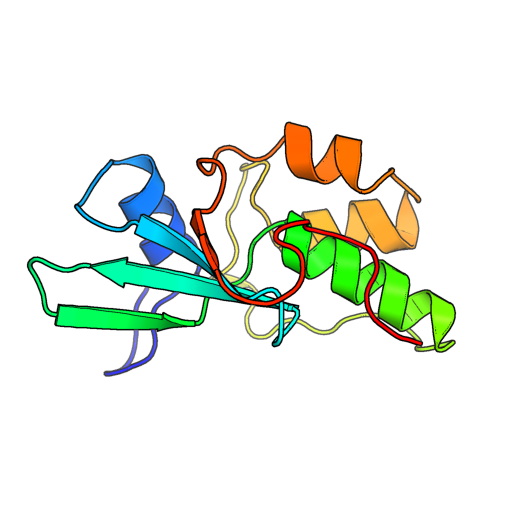C C . MET A 1 92 ? 13.072 2.647 -9.422 1.00 97.31 92 MET A C 1
ATOM 713 O O . MET A 1 92 ? 13.490 2.774 -10.570 1.00 97.31 92 MET A O 1
ATOM 717 N N . VAL A 1 93 ? 13.731 3.168 -8.380 1.00 97.50 93 VAL A N 1
ATOM 718 C CA . VAL A 1 93 ? 14.973 3.955 -8.531 1.00 97.50 93 VAL A CA 1
ATOM 719 C C . VAL A 1 93 ? 16.171 3.271 -7.898 1.00 97.50 93 VAL A C 1
ATOM 721 O O . VAL A 1 93 ? 17.268 3.355 -8.449 1.00 97.50 93 VAL A O 1
ATOM 724 N N . LEU A 1 94 ? 15.990 2.650 -6.731 1.00 97.94 94 LEU A N 1
ATOM 725 C CA . LEU A 1 94 ? 17.069 1.895 -6.095 1.00 97.94 94 LEU A CA 1
ATOM 726 C C . LEU A 1 94 ? 17.125 0.443 -6.575 1.00 97.94 94 LEU A C 1
ATOM 728 O O . LEU A 1 94 ? 18.138 -0.200 -6.312 1.00 97.94 94 LEU A O 1
ATOM 732 N N . GLU A 1 95 ? 16.094 -0.024 -7.291 1.00 96.50 95 GLU A N 1
ATOM 733 C CA . GLU A 1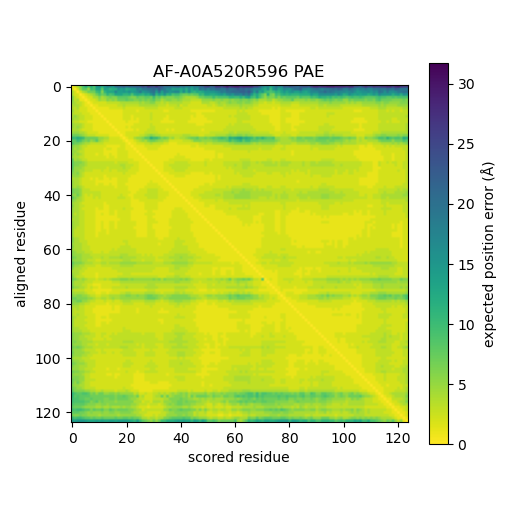 95 ? 15.967 -1.410 -7.760 1.00 96.50 95 GLU A CA 1
ATOM 734 C C . GLU A 1 95 ? 16.101 -2.405 -6.594 1.00 96.50 95 GLU A C 1
ATOM 736 O O . GLU A 1 95 ? 16.717 -3.460 -6.720 1.00 96.50 95 GLU A O 1
ATOM 741 N N . GLU A 1 96 ? 15.570 -2.023 -5.428 1.00 97.94 96 GLU A N 1
ATOM 742 C CA . GLU A 1 96 ? 15.569 -2.856 -4.228 1.00 97.94 96 GLU A CA 1
ATOM 743 C C . GLU A 1 96 ? 14.559 -4.001 -4.375 1.00 97.94 96 GLU A C 1
ATOM 745 O O . GLU A 1 96 ? 13.450 -3.792 -4.876 1.00 97.94 96 GLU A O 1
ATOM 750 N N . ASP A 1 97 ? 14.941 -5.204 -3.936 1.00 95.50 97 ASP A N 1
ATOM 751 C CA . ASP A 1 97 ? 14.129 -6.409 -4.106 1.00 95.50 97 ASP A CA 1
ATOM 752 C C . ASP A 1 97 ? 12.820 -6.322 -3.298 1.00 95.50 97 ASP A C 1
ATOM 754 O O . ASP A 1 97 ? 12.805 -5.867 -2.149 1.00 95.50 97 ASP A O 1
ATOM 758 N N . LEU A 1 98 ? 11.720 -6.849 -3.854 1.00 95.38 98 LEU A N 1
ATOM 759 C CA . LEU A 1 98 ? 10.410 -6.905 -3.186 1.00 95.38 98 LEU A CA 1
ATOM 760 C C . LEU A 1 98 ? 10.502 -7.446 -1.754 1.00 95.38 98 LEU A C 1
ATOM 762 O O . LEU A 1 98 ? 9.925 -6.868 -0.837 1.00 95.38 98 LEU A O 1
ATOM 766 N N . ALA A 1 99 ? 11.259 -8.529 -1.562 1.00 95.38 99 ALA A N 1
ATOM 767 C CA . ALA A 1 99 ? 11.425 -9.168 -0.261 1.00 95.38 99 ALA A CA 1
ATOM 768 C C . ALA A 1 99 ? 12.139 -8.264 0.761 1.00 95.38 99 ALA A C 1
ATOM 770 O O . ALA A 1 99 ? 11.874 -8.364 1.956 1.00 95.38 99 ALA A O 1
ATOM 771 N N . GLU A 1 100 ? 13.037 -7.380 0.315 1.00 96.81 100 GLU A N 1
ATOM 772 C CA . GLU A 1 100 ? 13.711 -6.411 1.188 1.00 96.81 100 GLU A CA 1
ATOM 773 C C . GLU A 1 100 ? 12.761 -5.270 1.581 1.00 96.81 100 GLU A C 1
ATOM 775 O O . GLU A 1 100 ? 12.725 -4.866 2.746 1.00 96.81 100 GLU A O 1
ATOM 780 N N . ILE A 1 101 ? 11.938 -4.792 0.640 1.00 97.69 101 ILE A N 1
ATOM 781 C CA . ILE A 1 101 ? 10.910 -3.772 0.904 1.00 97.69 101 ILE A CA 1
ATOM 782 C C . ILE A 1 101 ? 9.812 -4.315 1.831 1.00 97.69 101 ILE A C 1
ATOM 784 O O . ILE A 1 101 ? 9.365 -3.605 2.734 1.00 97.69 101 ILE A O 1
ATOM 788 N N . GLU A 1 102 ? 9.387 -5.561 1.624 1.00 96.19 102 GLU A N 1
ATOM 789 C CA . GLU A 1 102 ? 8.403 -6.250 2.461 1.00 96.19 102 GLU A CA 1
ATOM 790 C C . GLU A 1 102 ? 8.937 -6.466 3.883 1.00 96.19 102 GLU A C 1
ATOM 792 O O . GLU A 1 102 ? 8.278 -6.089 4.850 1.00 96.19 102 GLU A O 1
ATOM 797 N N . ALA A 1 103 ? 10.160 -6.990 4.023 1.00 96.75 103 ALA A N 1
ATOM 798 C CA . ALA A 1 103 ? 10.753 -7.296 5.326 1.00 96.75 103 ALA A CA 1
ATOM 799 C C . ALA A 1 103 ? 11.031 -6.059 6.203 1.00 96.75 103 ALA A C 1
ATOM 801 O O . ALA A 1 103 ? 11.206 -6.198 7.415 1.00 96.75 103 ALA A O 1
ATOM 802 N N . ASP A 1 104 ? 11.105 -4.865 5.609 1.00 97.56 104 ASP A N 1
ATOM 803 C CA . ASP A 1 104 ? 11.317 -3.604 6.328 1.00 97.56 104 ASP A CA 1
ATOM 804 C C . ASP A 1 104 ? 10.007 -2.995 6.870 1.00 97.56 104 ASP A C 1
ATOM 806 O O . ASP A 1 104 ? 10.046 -2.107 7.724 1.00 97.56 104 ASP A O 1
ATOM 810 N N . SER A 1 105 ? 8.842 -3.466 6.406 1.00 97.44 105 SER A N 1
ATOM 811 C CA . SER A 1 105 ? 7.538 -2.964 6.854 1.00 97.44 105 SER A CA 1
ATOM 812 C C . SER A 1 105 ? 7.322 -3.184 8.356 1.00 97.44 105 SER A C 1
ATOM 814 O O . SER A 1 105 ? 7.760 -4.177 8.937 1.00 97.44 105 SER A O 1
ATOM 816 N N . SER A 1 106 ? 6.616 -2.249 9.004 1.00 96.50 106 SER A N 1
ATOM 817 C CA . SER A 1 106 ? 6.185 -2.424 10.400 1.00 96.50 106 SER A CA 1
ATOM 818 C C . SER A 1 106 ? 4.792 -3.039 10.540 1.00 96.50 106 SER A C 1
ATOM 820 O O . SER A 1 106 ? 4.372 -3.348 11.659 1.00 96.50 106 SER A O 1
ATOM 822 N N . LEU A 1 107 ? 4.079 -3.206 9.423 1.00 97.00 107 LEU A N 1
ATOM 823 C CA . LEU A 1 107 ? 2.768 -3.839 9.389 1.00 97.00 107 LEU A CA 1
ATOM 824 C C . LEU A 1 107 ? 2.886 -5.345 9.680 1.00 97.00 107 LEU A C 1
ATOM 826 O O . LEU A 1 107 ? 3.907 -5.960 9.377 1.00 97.00 107 LEU A O 1
ATOM 830 N N . PRO A 1 108 ? 1.847 -5.962 10.268 1.00 95.25 108 PRO A N 1
ATOM 831 C CA . PRO A 1 108 ? 1.793 -7.413 10.387 1.00 95.25 108 PRO A CA 1
ATOM 832 C C . PRO A 1 108 ? 1.643 -8.069 9.011 1.00 95.25 108 PRO A C 1
ATOM 834 O O . PRO A 1 108 ? 1.068 -7.469 8.099 1.00 95.25 108 PRO A O 1
ATOM 837 N N . ASP A 1 109 ? 2.060 -9.332 8.902 1.00 94.88 109 ASP A N 1
ATOM 838 C CA . ASP A 1 109 ? 1.778 -10.143 7.717 1.00 94.88 109 ASP A CA 1
ATOM 839 C C . ASP A 1 109 ? 0.261 -10.169 7.441 1.00 94.88 109 ASP A C 1
ATOM 841 O O . ASP A 1 109 ? -0.536 -10.375 8.370 1.00 94.88 109 ASP A O 1
ATOM 845 N N . PRO A 1 110 ? -0.169 -9.959 6.185 1.00 96.88 110 PRO A N 1
ATOM 846 C CA . PRO A 1 110 ? -1.579 -9.959 5.844 1.00 96.88 110 PRO A CA 1
ATOM 847 C C . PRO A 1 110 ? -2.177 -11.365 5.936 1.00 96.88 110 PRO A C 1
ATOM 849 O O . PRO A 1 110 ? -1.545 -12.374 5.620 1.00 96.88 110 PRO A O 1
ATOM 852 N N . ILE A 1 111 ? -3.463 -11.432 6.270 1.00 97.31 111 ILE A N 1
ATOM 853 C CA . ILE A 1 111 ? -4.260 -12.640 6.069 1.00 97.31 111 ILE A CA 1
ATOM 854 C C . ILE A 1 111 ? -4.528 -12.773 4.567 1.00 97.31 111 ILE A C 1
ATOM 856 O O . ILE A 1 111 ? -5.301 -12.003 3.992 1.00 97.31 111 ILE A O 1
ATOM 860 N N . VAL A 1 112 ? -3.893 -13.753 3.927 1.00 97.12 112 VAL A N 1
ATOM 861 C CA . VAL A 1 112 ? -4.087 -14.012 2.497 1.00 97.12 112 VAL A CA 1
ATOM 862 C C . VAL A 1 112 ? -5.390 -14.772 2.264 1.00 97.12 112 VAL A C 1
ATOM 864 O O . VAL A 1 112 ? -5.668 -15.786 2.912 1.00 97.12 112 VAL A O 1
ATOM 867 N N . ILE A 1 113 ? -6.196 -14.282 1.325 1.00 96.12 113 ILE A N 1
ATOM 868 C CA . ILE A 1 113 ? -7.452 -14.896 0.905 1.00 96.12 113 ILE A CA 1
ATOM 869 C C . ILE A 1 113 ? -7.516 -15.034 -0.618 1.00 96.12 113 ILE A C 1
ATOM 871 O O . ILE A 1 113 ? -7.047 -14.177 -1.361 1.00 96.12 113 ILE A O 1
ATOM 875 N N . GLY A 1 114 ? -8.178 -16.092 -1.090 1.00 92.25 114 GLY A N 1
ATOM 876 C CA . GLY A 1 114 ? -8.326 -16.342 -2.525 1.00 92.25 114 GLY A CA 1
ATOM 877 C C . GLY A 1 114 ? -7.074 -16.937 -3.178 1.00 92.25 114 GLY A C 1
ATOM 878 O O . GLY A 1 114 ? -6.153 -17.338 -2.477 1.00 92.25 114 GLY A O 1
ATOM 879 N N . GLY A 1 115 ? -7.114 -17.042 -4.512 1.00 90.94 115 GLY A N 1
ATOM 880 C CA . GLY A 1 115 ? -6.018 -17.498 -5.373 1.00 90.94 115 GLY A CA 1
ATOM 881 C C . GLY A 1 115 ? -5.277 -18.770 -4.933 1.00 90.94 115 GLY A C 1
ATOM 882 O O . GLY A 1 115 ? -5.911 -19.764 -4.560 1.00 90.94 115 GLY A O 1
ATOM 883 N N . ASP A 1 116 ? -3.952 -18.759 -5.082 1.00 91.38 116 ASP A N 1
ATOM 884 C CA . ASP A 1 116 ? -3.016 -19.796 -4.638 1.00 91.38 116 ASP A CA 1
ATOM 885 C C . ASP A 1 116 ? -2.463 -19.555 -3.222 1.00 91.38 116 ASP A C 1
ATOM 887 O O . ASP A 1 116 ? -1.908 -20.477 -2.618 1.00 91.38 116 ASP A O 1
ATOM 891 N N . GLY A 1 117 ? -2.734 -18.380 -2.652 1.00 90.00 117 GLY A N 1
ATOM 892 C CA . GLY A 1 117 ? -2.392 -18.039 -1.279 1.00 90.00 117 GLY A CA 1
ATOM 893 C C . GLY A 1 117 ? -0.995 -17.445 -1.120 1.00 90.00 117 GLY A C 1
ATOM 894 O O . GLY A 1 117 ? -0.528 -17.342 0.017 1.00 90.00 117 GLY A O 1
ATOM 895 N N . GLU A 1 118 ? -0.336 -17.061 -2.215 1.00 88.25 118 GLU A N 1
ATOM 896 C CA . GLU A 1 118 ? 0.993 -16.456 -2.205 1.00 88.25 118 GLU A CA 1
ATOM 897 C C . GLU A 1 118 ? 0.944 -14.995 -2.674 1.00 88.25 118 GLU A C 1
ATOM 899 O O . GLU A 1 118 ? 0.206 -14.621 -3.579 1.00 88.25 118 GLU A O 1
ATOM 904 N N . ILE A 1 119 ? 1.751 -14.132 -2.053 1.00 91.19 119 ILE A N 1
ATOM 905 C CA . ILE A 1 119 ? 1.988 -12.788 -2.587 1.00 91.19 119 ILE A CA 1
ATOM 906 C C . ILE A 1 119 ? 3.111 -12.916 -3.611 1.00 91.19 119 ILE A C 1
ATOM 908 O O . ILE A 1 119 ? 4.244 -13.246 -3.260 1.00 91.19 119 ILE A O 1
ATOM 912 N N . GLY A 1 120 ? 2.784 -12.690 -4.880 1.00 87.81 120 GLY A N 1
ATOM 913 C CA . GLY A 1 120 ? 3.705 -12.874 -5.993 1.00 87.81 120 GLY A CA 1
ATOM 914 C C . GLY A 1 120 ? 3.685 -11.717 -6.992 1.00 87.81 120 GLY A C 1
ATOM 915 O O . GLY A 1 120 ? 2.942 -10.750 -6.820 1.00 87.81 120 GLY A O 1
ATOM 916 N N . PRO A 1 121 ? 4.509 -11.803 -8.051 1.00 89.94 121 PRO A N 1
ATOM 917 C CA . PRO A 1 121 ? 4.551 -10.792 -9.099 1.00 89.94 121 PRO A CA 1
ATOM 918 C C . PRO A 1 121 ? 3.186 -10.592 -9.760 1.00 89.94 121 PRO A C 1
ATOM 920 O O . PRO A 1 121 ? 2.472 -11.557 -10.048 1.00 89.94 121 PRO A O 1
ATOM 923 N N . LEU A 1 122 ? 2.856 -9.339 -10.078 1.00 91.38 122 LEU A N 1
ATOM 924 C CA . LEU A 1 122 ? 1.604 -9.028 -10.763 1.00 91.38 122 LEU A CA 1
ATOM 925 C C . LEU A 1 122 ? 1.593 -9.590 -12.198 1.00 91.38 122 LEU A C 1
ATOM 927 O O . LEU A 1 122 ? 2.635 -9.615 -12.862 1.00 91.38 122 LEU A O 1
ATOM 931 N N . PRO A 1 123 ? 0.419 -9.989 -12.723 1.00 85.38 123 PRO A N 1
ATOM 932 C CA . PRO A 1 123 ? 0.294 -10.443 -14.104 1.00 85.38 123 PRO A CA 1
ATOM 933 C C . PRO A 1 123 ? 0.726 -9.369 -15.114 1.00 85.38 123 PRO A C 1
ATOM 935 O O . PRO A 1 123 ? 0.335 -8.205 -14.990 1.00 85.38 123 PRO A O 1
ATOM 938 N N . LEU A 1 124 ? 1.480 -9.783 -16.139 1.00 78.50 124 LEU A N 1
ATOM 939 C CA . LEU A 1 124 ? 1.847 -8.958 -17.300 1.00 78.50 124 LEU A CA 1
ATOM 940 C C . LEU A 1 124 ? 0.742 -8.933 -18.366 1.00 78.50 124 LEU A C 1
ATOM 942 O O . LEU A 1 124 ? 0.171 -10.012 -18.656 1.00 78.50 124 LEU A O 1
#

Foldseek 3Di:
DQPDPPDDQQVVVVVCQLVPVQKAKAAEPVVRFIWIARPVVRDIDGHDWLLSLLLVLVVCVVVVHPFDDDPDPVSADDPALGGSVVSSCCCNPVVHDSVVSVVRHSGDDHHYDDDPRDNDHDDD

Mean predicted aligned error: 3.16 Å

Solvent-accessible surface area (backbone atoms only — not comparable to full-atom values): 7384 Å² total; per-residue (Å²): 114,59,81,50,95,96,44,72,29,55,41,60,53,53,52,36,42,72,69,62,72,59,44,44,52,32,30,34,44,73,74,74,43,43,31,35,39,22,77,92,78,71,45,77,43,82,45,84,47,33,49,60,35,25,43,49,33,54,45,36,53,77,70,70,48,95,74,88,86,81,91,56,77,90,32,53,42,75,99,49,72,55,11,47,71,56,25,34,43,38,31,71,72,66,66,49,54,64,69,60,54,44,72,54,40,78,68,74,83,53,52,63,39,60,69,93,61,62,95,68,83,63,88,131

Radius of gyration: 14.27 Å; Cα contacts (8 Å, |Δi|>4): 191; chains: 1; bounding box: 35×35×38 Å

pLDDT: mean 94.42, std 6.79, range [49.91, 98.56]

Sequence (124 aa):
GTFEAGNYDYKDLLSQINTGAGWELYWDDNAQASYVYNAEQDIFSSFETTTSIALKAEWADAMGLGGMMFWDLSNDATNSPDSLISAAFRSMVLEEDLAEIEADSSLPDPIVIGGDGEIGPLPL

Secondary structure (DSSP, 8-state):
---BTTB--HHHHHHHHHTTSSEEEEEETTTTEEEEEETTTTEEEE---HHHHHHHHHHHHHTT------S-GGGS-SSSTT-HHHHHHHHHHH---HHHHHHT--SPPPEEESSSS---PPP-